Protein AF-W1XTM5-F1 (afdb_monomer)

Mean predicted aligned error: 7.85 Å

Radius of gyration: 17.53 Å; Cα contacts (8 Å, |Δi|>4): 95; chains: 1; bounding box: 43×26×50 Å

pLDDT: mean 83.61, std 10.06, range [48.59, 93.5]

Sequence (126 aa):
SAGIHYEIFPPLIFMGVGAMTDFGPLLANPKTLLLGAAAQIGVFVALGGAMFLGFTAPQAAAIGIIGGADGPTSIYLASKLAPELLGAIAVAAYSYMSLVPLIQPPIMKLFTTKKDRQIVMEQLRH

Secondary structure (DSSP, 8-state):
-HHHHTT-HHHHHHHHHHHH---HHHHH-THHHHHHHHHTHHHHHHHHHHHHTT--HHHHHHHHGGGGT-HHHHHHHHHHH-GGGHHHHHHHHHHHHHHHHHHHHHHHHHHS-TTGGG---PPPP-

Foldseek 3Di:
DVCVVVVVVLVVVVVVVVVPDDCVVCVLDVVVVVVLVVQLVQLVVQLVVCVVVPDDNLVSNLRSCLSNLDQSVSLVSCVVRPVVCNVVSNCSSVVVNVCCVVPVVVVCVVPDDPVRVPDDDDPRDD

Structure (mmCIF, N/CA/C/O backbone):
data_AF-W1XTM5-F1
#
_entry.id   AF-W1XTM5-F1
#
loop_
_atom_site.group_PDB
_atom_site.id
_atom_site.type_symbol
_atom_site.label_atom_id
_atom_site.label_alt_id
_atom_site.label_comp_id
_atom_site.label_asym_id
_atom_site.label_entity_id
_atom_site.label_seq_id
_atom_site.pdbx_PDB_ins_code
_atom_site.Cartn_x
_atom_site.Cartn_y
_atom_site.Cartn_z
_atom_site.occupanc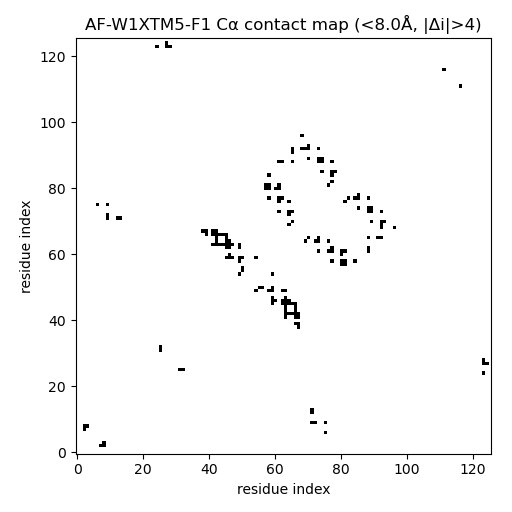y
_atom_site.B_iso_or_equiv
_atom_site.auth_seq_id
_atom_site.auth_comp_id
_atom_site.auth_asym_id
_atom_site.auth_atom_id
_atom_site.pdbx_PDB_model_num
ATOM 1 N N . SER A 1 1 ? 19.903 16.798 -13.796 1.00 48.59 1 SER A N 1
ATOM 2 C CA . SER A 1 1 ? 19.322 16.549 -12.457 1.00 48.59 1 SER A CA 1
ATOM 3 C C . SER A 1 1 ? 19.710 15.149 -11.987 1.00 48.59 1 SER A C 1
ATOM 5 O O . SER A 1 1 ? 19.008 14.179 -12.238 1.00 48.59 1 SER A O 1
ATOM 7 N N . ALA A 1 2 ? 20.875 15.025 -11.343 1.00 51.16 2 ALA A N 1
ATOM 8 C CA . ALA A 1 2 ? 21.481 13.735 -10.998 1.00 51.16 2 ALA A CA 1
ATOM 9 C C . ALA A 1 2 ? 20.647 12.894 -10.005 1.00 51.16 2 ALA A C 1
ATOM 11 O O . ALA A 1 2 ? 20.638 11.675 -10.098 1.00 51.16 2 ALA A O 1
ATOM 12 N N . GLY A 1 3 ? 19.885 13.510 -9.096 1.00 50.91 3 GLY A N 1
ATOM 13 C CA . GLY A 1 3 ? 19.192 12.758 -8.042 1.00 50.91 3 GLY A CA 1
ATOM 14 C C . GLY A 1 3 ? 18.019 11.874 -8.503 1.00 50.91 3 GLY A C 1
ATOM 15 O O . GLY A 1 3 ? 17.745 10.869 -7.854 1.00 50.91 3 GLY A O 1
ATOM 16 N N . ILE A 1 4 ? 17.359 12.197 -9.628 1.00 50.91 4 ILE A N 1
ATOM 17 C CA . ILE A 1 4 ? 16.342 11.314 -10.241 1.00 50.91 4 ILE A CA 1
ATOM 18 C C . ILE A 1 4 ? 17.033 10.201 -11.044 1.00 50.91 4 ILE A C 1
ATOM 20 O O . ILE A 1 4 ? 16.610 9.054 -10.986 1.00 50.91 4 ILE A O 1
ATOM 24 N N . HIS A 1 5 ? 18.138 10.520 -11.727 1.00 51.19 5 HIS A N 1
ATOM 25 C CA . HIS A 1 5 ? 18.905 9.551 -12.518 1.00 51.19 5 HIS A CA 1
ATOM 26 C C . HIS A 1 5 ? 19.635 8.493 -11.678 1.00 51.19 5 HIS A C 1
ATOM 28 O O . HIS A 1 5 ? 19.814 7.378 -12.155 1.00 51.19 5 HIS A O 1
ATOM 34 N N . TYR A 1 6 ? 20.048 8.825 -10.451 1.00 58.41 6 TYR A N 1
ATOM 35 C CA . TYR A 1 6 ? 20.708 7.885 -9.536 1.00 58.41 6 TYR A CA 1
ATOM 36 C C . TYR A 1 6 ? 19.747 7.198 -8.551 1.00 58.41 6 TYR A C 1
ATOM 38 O O . TYR A 1 6 ? 20.218 6.475 -7.680 1.00 58.41 6 TYR A O 1
ATOM 46 N N . GLU A 1 7 ? 18.428 7.425 -8.649 1.00 63.34 7 GLU A N 1
ATOM 47 C CA . GLU A 1 7 ? 17.418 6.813 -7.760 1.00 63.34 7 GLU A CA 1
ATOM 48 C C . GLU A 1 7 ? 17.701 7.010 -6.257 1.00 63.34 7 GLU A C 1
ATOM 50 O O . GLU A 1 7 ? 17.315 6.194 -5.426 1.00 63.34 7 GLU A O 1
ATOM 55 N N . ILE A 1 8 ? 18.373 8.105 -5.884 1.00 70.62 8 ILE A N 1
ATOM 56 C CA . ILE A 1 8 ? 18.772 8.372 -4.490 1.00 70.62 8 ILE A CA 1
ATOM 57 C C . ILE A 1 8 ? 17.595 8.932 -3.685 1.00 70.62 8 ILE A C 1
ATOM 59 O O . ILE A 1 8 ? 17.503 8.705 -2.481 1.00 70.62 8 ILE A O 1
ATOM 63 N N . PHE A 1 9 ? 16.672 9.646 -4.337 1.00 72.00 9 PHE A N 1
ATOM 64 C CA . PHE A 1 9 ? 15.545 10.277 -3.649 1.00 72.00 9 PHE A CA 1
ATOM 65 C C . PHE A 1 9 ? 14.591 9.283 -2.969 1.00 72.00 9 PHE A C 1
ATOM 67 O O . PHE A 1 9 ? 14.283 9.518 -1.801 1.00 72.00 9 PHE A O 1
ATOM 74 N N . PRO A 1 10 ? 14.141 8.179 -3.604 1.00 72.25 10 PRO A N 1
ATOM 75 C CA . PRO A 1 10 ? 13.225 7.251 -2.944 1.00 72.25 10 PRO A CA 1
ATOM 76 C C . PRO A 1 10 ? 13.813 6.621 -1.666 1.00 72.25 10 PRO A C 1
ATOM 78 O O . PRO A 1 10 ? 13.159 6.733 -0.630 1.00 72.25 10 PRO A O 1
ATOM 81 N N . PRO A 1 11 ? 15.048 6.069 -1.650 1.00 77.94 11 PRO A N 1
ATOM 82 C CA . PRO A 1 11 ? 15.665 5.564 -0.418 1.00 77.94 11 PRO A CA 1
ATOM 83 C C . PRO A 1 11 ? 15.798 6.617 0.691 1.00 77.94 11 PRO A C 1
ATOM 85 O O . PRO A 1 11 ? 15.593 6.308 1.864 1.00 77.94 11 PRO A O 1
ATOM 88 N N . LEU A 1 12 ? 16.107 7.869 0.338 1.00 80.56 12 LEU A N 1
ATOM 89 C CA . LEU A 1 12 ? 16.227 8.964 1.307 1.00 80.56 12 LEU A CA 1
ATOM 90 C C . LEU A 1 12 ? 14.868 9.356 1.905 1.00 80.56 12 LEU A C 1
ATOM 92 O O . LEU A 1 12 ? 14.772 9.609 3.105 1.00 80.56 12 LEU A O 1
ATOM 96 N N . ILE A 1 13 ? 13.809 9.354 1.091 1.00 80.88 13 ILE A N 1
ATOM 97 C CA . ILE A 1 13 ? 12.433 9.567 1.559 1.00 80.88 13 ILE A CA 1
ATOM 98 C C . ILE A 1 13 ? 12.015 8.422 2.489 1.00 80.88 13 ILE A C 1
ATOM 100 O O . ILE A 1 13 ? 11.487 8.688 3.567 1.00 80.88 13 ILE A O 1
ATOM 104 N N . PHE A 1 14 ? 12.318 7.168 2.135 1.00 77.69 14 PHE A N 1
ATOM 105 C CA . PHE A 1 14 ? 12.052 6.008 2.994 1.00 77.69 14 PHE A CA 1
ATOM 106 C C . PHE A 1 14 ? 12.758 6.091 4.342 1.00 77.69 14 PHE A C 1
ATOM 108 O O . PHE A 1 14 ? 12.148 5.812 5.374 1.00 77.69 14 PHE A O 1
ATOM 115 N N . MET A 1 15 ? 14.018 6.523 4.350 1.00 83.62 15 MET A N 1
ATOM 116 C CA . MET A 1 15 ? 14.764 6.756 5.584 1.00 83.62 15 MET A CA 1
ATOM 117 C C . MET A 1 15 ? 14.088 7.823 6.457 1.00 83.62 15 MET A C 1
ATOM 119 O O . MET A 1 15 ? 13.951 7.626 7.663 1.00 83.62 15 MET A O 1
ATOM 123 N N . GLY A 1 16 ? 13.614 8.919 5.856 1.00 82.00 16 GLY A N 1
ATOM 124 C CA . GLY A 1 16 ? 12.872 9.966 6.561 1.00 82.00 16 GLY A CA 1
ATOM 125 C C . GLY A 1 16 ? 11.553 9.469 7.158 1.00 82.00 16 GLY A C 1
ATOM 126 O O . GLY A 1 16 ? 11.278 9.727 8.328 1.00 82.00 16 GLY A O 1
ATOM 127 N N . VAL A 1 17 ? 10.758 8.713 6.392 1.00 82.56 17 VAL A N 1
ATOM 128 C CA . VAL A 1 17 ? 9.512 8.094 6.882 1.00 82.56 17 VAL A CA 1
ATOM 129 C C . VAL A 1 17 ? 9.806 7.160 8.057 1.00 82.56 17 VAL A C 1
ATOM 131 O O . VAL A 1 17 ? 9.144 7.258 9.088 1.00 82.56 17 VAL A O 1
ATOM 134 N N . GLY A 1 18 ? 10.838 6.319 7.948 1.00 80.06 18 GLY A N 1
ATOM 135 C CA . GLY A 1 18 ? 11.265 5.428 9.029 1.00 80.06 18 GLY A CA 1
ATOM 136 C C . GLY A 1 18 ? 11.688 6.177 10.295 1.00 80.06 18 GLY A C 1
ATOM 137 O O . GLY A 1 18 ? 11.299 5.784 11.389 1.00 80.06 18 GLY A O 1
ATOM 138 N N . ALA A 1 19 ? 12.415 7.288 10.157 1.00 83.19 19 ALA A N 1
ATOM 139 C CA . ALA A 1 19 ? 12.840 8.115 11.288 1.00 83.19 19 ALA A CA 1
ATOM 140 C C . ALA A 1 19 ? 11.679 8.844 11.991 1.00 83.19 19 ALA A C 1
ATOM 142 O O . ALA A 1 19 ? 11.765 9.120 13.184 1.00 83.19 19 ALA A O 1
ATOM 143 N N . MET A 1 20 ? 10.599 9.156 11.268 1.00 85.38 20 MET A N 1
ATOM 144 C CA . MET A 1 20 ? 9.394 9.794 11.820 1.00 85.38 20 MET A CA 1
ATOM 145 C C . MET A 1 20 ? 8.358 8.789 12.349 1.00 85.38 20 MET A C 1
ATOM 147 O O . MET A 1 20 ? 7.354 9.199 12.930 1.00 85.38 20 MET A O 1
ATOM 151 N N . THR A 1 21 ? 8.561 7.488 12.130 1.00 82.44 21 THR A N 1
ATOM 152 C CA . THR A 1 21 ? 7.598 6.452 12.514 1.00 82.44 21 THR A CA 1
ATOM 153 C C . THR A 1 21 ? 7.771 6.072 13.982 1.00 82.44 21 THR A C 1
ATOM 155 O O . THR A 1 21 ? 8.833 5.608 14.391 1.00 82.44 21 THR A O 1
ATOM 158 N N . ASP A 1 22 ? 6.704 6.219 14.768 1.00 81.38 22 ASP A N 1
ATOM 159 C CA . ASP A 1 22 ? 6.653 5.709 16.137 1.00 81.38 22 ASP A CA 1
ATOM 160 C C . ASP A 1 22 ? 6.291 4.215 16.143 1.00 81.38 22 ASP A C 1
ATOM 162 O O . ASP A 1 22 ? 5.218 3.805 15.692 1.00 81.38 22 ASP A O 1
ATOM 166 N N . PHE A 1 23 ? 7.196 3.395 16.674 1.00 79.00 23 PHE A N 1
ATOM 167 C CA . PHE A 1 23 ? 7.013 1.950 16.806 1.00 79.00 23 PHE A CA 1
ATOM 168 C C . PHE A 1 23 ? 6.367 1.540 18.134 1.00 79.00 23 PHE A C 1
ATOM 170 O O . PHE A 1 23 ? 5.994 0.374 18.274 1.00 79.00 23 PHE A O 1
ATOM 177 N N . GLY A 1 24 ? 6.203 2.455 19.096 1.00 77.00 24 GLY A N 1
ATOM 178 C CA . GLY A 1 24 ? 5.601 2.183 20.404 1.00 77.00 24 GLY A CA 1
ATOM 179 C C . GLY A 1 24 ? 4.254 1.456 20.298 1.00 77.00 24 GLY A C 1
ATOM 180 O O . GLY A 1 24 ? 4.130 0.349 20.823 1.00 77.00 24 GLY A O 1
ATOM 181 N N . PRO A 1 25 ? 3.272 1.972 19.534 1.00 73.38 25 PRO A N 1
ATOM 182 C CA . PRO A 1 25 ? 1.979 1.308 19.347 1.00 73.38 25 PRO A CA 1
ATOM 183 C C . PRO A 1 25 ? 2.074 -0.087 18.704 1.00 73.38 25 PRO A C 1
ATOM 185 O O . PRO A 1 25 ? 1.314 -0.991 19.058 1.00 73.38 25 PRO A O 1
ATOM 188 N N . LEU A 1 26 ? 3.019 -0.273 17.775 1.00 76.25 26 LEU A N 1
ATOM 189 C CA . LEU A 1 26 ? 3.235 -1.534 17.061 1.00 76.25 26 LEU A CA 1
ATOM 190 C C . LEU A 1 26 ? 3.823 -2.611 17.982 1.00 76.25 26 LEU A C 1
ATOM 192 O O . LEU A 1 26 ? 3.362 -3.752 17.986 1.00 76.25 26 LEU A O 1
ATOM 196 N N . LEU A 1 27 ? 4.830 -2.238 18.775 1.00 77.56 27 LEU A N 1
ATOM 197 C CA . LEU A 1 27 ? 5.492 -3.122 19.736 1.00 77.56 27 LEU A CA 1
ATOM 198 C C . LEU A 1 27 ? 4.562 -3.490 20.889 1.00 77.56 27 LEU A C 1
ATOM 200 O O . LEU A 1 27 ? 4.583 -4.623 21.370 1.00 77.56 27 LEU A O 1
ATOM 204 N N . ALA A 1 28 ? 3.728 -2.545 21.311 1.00 78.62 28 ALA A N 1
ATOM 205 C CA . ALA A 1 28 ? 2.864 -2.731 22.457 1.00 78.62 28 ALA A CA 1
ATOM 206 C C . ALA A 1 28 ? 1.695 -3.694 22.148 1.00 78.62 28 ALA A C 1
ATOM 208 O O . ALA A 1 28 ? 1.295 -4.460 23.025 1.00 78.62 28 ALA A O 1
ATOM 209 N N . ASN A 1 29 ? 1.214 -3.764 20.895 1.00 77.62 29 ASN A N 1
ATOM 210 C CA . ASN A 1 29 ? 0.304 -4.820 20.431 1.00 77.62 29 ASN A CA 1
ATOM 211 C C . ASN A 1 29 ? 0.764 -5.437 19.101 1.00 77.62 29 ASN A C 1
ATOM 213 O O . ASN A 1 29 ? 0.287 -5.031 18.035 1.00 77.62 29 ASN A O 1
ATOM 217 N N . PRO A 1 30 ? 1.587 -6.498 19.134 1.00 76.88 30 PRO A N 1
ATOM 218 C CA . PRO A 1 30 ? 2.121 -7.115 17.923 1.00 76.88 30 PRO A CA 1
ATOM 219 C C . PRO A 1 30 ? 1.043 -7.762 17.042 1.00 76.88 30 PRO A C 1
ATOM 221 O O . PRO A 1 30 ? 1.293 -8.020 15.869 1.00 76.88 30 PRO A O 1
ATOM 224 N N . LYS A 1 31 ? -0.188 -7.980 17.539 1.00 79.12 31 LYS A N 1
ATOM 225 C CA . LYS A 1 31 ? -1.304 -8.450 16.694 1.00 79.12 31 LYS A CA 1
ATOM 226 C C . LYS A 1 31 ? -1.675 -7.431 15.611 1.00 79.12 31 LYS A C 1
ATOM 228 O O . LYS A 1 31 ? -2.237 -7.815 14.589 1.00 79.12 31 LYS A O 1
ATOM 233 N N . THR A 1 32 ? -1.332 -6.155 15.794 1.00 80.25 32 THR A N 1
ATOM 234 C CA . THR A 1 32 ? -1.537 -5.108 14.782 1.00 80.25 32 THR A CA 1
ATOM 235 C C . THR A 1 32 ? -0.678 -5.311 13.528 1.00 80.25 32 THR A C 1
ATOM 237 O O . THR A 1 32 ? -1.111 -4.937 12.440 1.00 80.25 32 THR A O 1
ATOM 240 N N . LEU A 1 33 ? 0.460 -6.014 13.620 1.00 83.50 33 LEU A N 1
ATOM 241 C CA . LEU A 1 33 ? 1.243 -6.417 12.442 1.00 83.50 33 LEU A CA 1
ATOM 242 C C . LEU A 1 33 ? 0.441 -7.318 11.495 1.00 83.50 33 LEU A C 1
ATOM 244 O O . LEU A 1 33 ? 0.557 -7.190 10.279 1.00 83.50 33 LEU A O 1
ATOM 248 N N . LEU A 1 34 ? -0.408 -8.200 12.035 1.00 85.12 34 LEU A N 1
ATOM 249 C CA . LEU A 1 34 ? -1.248 -9.086 11.223 1.00 85.12 34 LEU A CA 1
ATOM 250 C C . LEU A 1 34 ? -2.311 -8.303 10.443 1.00 85.12 34 LEU A C 1
ATOM 252 O O . LEU A 1 34 ? -2.614 -8.654 9.305 1.00 85.12 34 LEU A O 1
ATOM 256 N N . LEU A 1 35 ? -2.836 -7.217 11.022 1.00 84.44 35 LEU A N 1
ATOM 257 C CA . LEU A 1 35 ? -3.718 -6.285 10.311 1.00 84.44 35 LEU A CA 1
ATOM 258 C C . LEU A 1 35 ? -2.975 -5.599 9.156 1.00 84.44 35 LEU A C 1
ATOM 260 O O . LEU A 1 35 ? -3.529 -5.486 8.065 1.00 84.44 35 LEU A O 1
ATOM 264 N N . GLY A 1 36 ? -1.711 -5.214 9.361 1.00 84.75 36 GLY A N 1
ATOM 265 C CA . GLY A 1 36 ? -0.847 -4.689 8.298 1.00 84.75 36 GLY A CA 1
ATOM 266 C C . GLY A 1 36 ? -0.590 -5.703 7.178 1.00 84.75 36 GLY A C 1
ATOM 267 O O . GLY A 1 36 ? -0.688 -5.360 6.002 1.00 84.75 36 GLY A O 1
ATOM 268 N N . ALA A 1 37 ? -0.345 -6.970 7.522 1.00 85.81 37 ALA A N 1
ATOM 269 C CA . ALA A 1 37 ? -0.195 -8.042 6.538 1.00 85.81 37 ALA A CA 1
ATOM 270 C C . ALA A 1 37 ? -1.481 -8.256 5.720 1.00 85.81 37 ALA A C 1
ATOM 272 O O . ALA A 1 37 ? -1.423 -8.386 4.499 1.00 85.81 37 ALA A O 1
ATOM 273 N N . ALA A 1 38 ? -2.649 -8.228 6.369 1.00 86.69 38 ALA A N 1
ATOM 274 C CA . ALA A 1 38 ? -3.936 -8.313 5.682 1.00 86.69 38 ALA A CA 1
ATOM 275 C C . ALA A 1 38 ? -4.201 -7.095 4.778 1.00 86.69 38 ALA A C 1
ATOM 277 O O . ALA A 1 38 ? -4.777 -7.249 3.703 1.00 86.69 38 ALA A O 1
ATOM 278 N N . ALA A 1 39 ? -3.745 -5.897 5.160 1.00 84.88 39 ALA A N 1
ATOM 279 C CA . ALA A 1 39 ? -3.884 -4.698 4.332 1.00 84.88 39 ALA A CA 1
ATOM 280 C C . ALA A 1 39 ? -3.153 -4.826 2.979 1.00 84.88 39 ALA A C 1
ATOM 282 O O . ALA A 1 39 ? -3.638 -4.315 1.971 1.00 84.88 39 ALA A O 1
ATOM 283 N N . GLN A 1 40 ? -2.050 -5.583 2.920 1.00 87.62 40 GLN A N 1
ATOM 284 C CA . GLN A 1 40 ? -1.298 -5.822 1.680 1.00 87.62 40 GLN A CA 1
ATOM 285 C C . GLN A 1 40 ? -2.034 -6.712 0.665 1.00 87.62 40 GLN A C 1
ATOM 287 O O . GLN A 1 40 ? -1.645 -6.758 -0.501 1.00 87.62 40 GLN A O 1
ATOM 292 N N . ILE A 1 41 ? -3.140 -7.366 1.044 1.00 89.62 41 ILE A N 1
ATOM 293 C CA . ILE A 1 41 ? -3.993 -8.107 0.096 1.00 89.62 41 ILE A CA 1
ATOM 294 C C . ILE A 1 41 ? -4.476 -7.185 -1.037 1.00 89.62 41 ILE A C 1
ATOM 296 O O . ILE A 1 41 ? -4.607 -7.633 -2.177 1.00 89.62 41 ILE A O 1
ATOM 300 N N . GLY A 1 42 ? -4.657 -5.887 -0.762 1.00 87.94 42 GLY A N 1
ATOM 301 C CA . GLY A 1 42 ? -5.016 -4.887 -1.771 1.00 87.94 42 GLY A CA 1
ATOM 302 C C . GLY A 1 42 ? -4.053 -4.835 -2.962 1.00 87.94 42 GLY A C 1
ATOM 303 O O . GLY A 1 42 ? -4.504 -4.666 -4.095 1.00 87.94 42 GLY A O 1
ATOM 304 N N . VAL A 1 43 ? -2.754 -5.071 -2.741 1.00 91.62 43 VAL A N 1
ATOM 305 C CA . VAL A 1 43 ? -1.736 -5.115 -3.806 1.00 91.62 43 VAL A CA 1
ATOM 306 C C . VAL A 1 43 ? -1.997 -6.270 -4.768 1.00 91.62 43 VAL A C 1
ATOM 308 O O . VAL A 1 43 ? -1.981 -6.094 -5.985 1.00 91.62 43 VAL A O 1
ATOM 311 N N . PHE A 1 44 ? -2.291 -7.453 -4.228 1.00 90.44 44 PHE A N 1
ATOM 312 C CA . PHE A 1 44 ? -2.566 -8.645 -5.030 1.00 90.44 44 PHE A CA 1
ATOM 313 C C . PHE A 1 44 ? -3.891 -8.542 -5.784 1.00 90.44 44 PHE A C 1
ATOM 315 O O . PHE A 1 44 ? -3.979 -8.986 -6.927 1.00 90.44 44 PHE A O 1
ATOM 322 N N . VAL A 1 45 ? -4.908 -7.921 -5.179 1.00 92.38 45 VAL A N 1
ATOM 323 C CA . VAL A 1 45 ? -6.193 -7.664 -5.846 1.00 92.38 45 VAL A CA 1
ATOM 324 C C . VAL A 1 45 ? -6.009 -6.694 -7.015 1.00 92.38 45 VAL A C 1
ATOM 326 O O . VAL A 1 45 ? -6.508 -6.960 -8.108 1.00 92.38 45 VAL A O 1
ATOM 329 N N . ALA A 1 46 ? -5.255 -5.609 -6.823 1.00 91.81 46 ALA A N 1
ATOM 330 C CA . ALA A 1 46 ? -4.953 -4.651 -7.885 1.00 91.81 46 ALA A CA 1
ATOM 331 C C . ALA A 1 46 ? -4.108 -5.278 -9.009 1.00 91.81 46 ALA A C 1
ATOM 333 O O . ALA A 1 46 ? -4.403 -5.068 -10.186 1.00 91.81 46 ALA A O 1
ATOM 334 N N . LEU A 1 47 ? -3.119 -6.108 -8.662 1.00 92.75 47 LEU A N 1
ATOM 335 C CA . LEU A 1 47 ? -2.316 -6.867 -9.624 1.00 92.75 47 LEU A CA 1
ATOM 336 C C . LEU A 1 47 ? -3.184 -7.833 -10.439 1.00 92.75 47 LEU A C 1
ATOM 338 O O . LEU A 1 47 ? -3.129 -7.820 -11.667 1.00 92.75 47 LEU A O 1
ATOM 342 N N . GLY A 1 48 ? -4.017 -8.641 -9.775 1.00 92.50 48 GLY A N 1
ATOM 343 C CA . GLY A 1 48 ? -4.921 -9.582 -10.439 1.00 92.50 48 GLY A CA 1
ATOM 344 C C . GLY A 1 48 ? -5.931 -8.877 -11.347 1.00 92.50 48 GLY A C 1
ATOM 345 O O . GLY A 1 48 ? -6.173 -9.327 -12.466 1.00 92.50 48 GLY A O 1
ATOM 346 N N . GLY A 1 49 ? -6.459 -7.730 -10.911 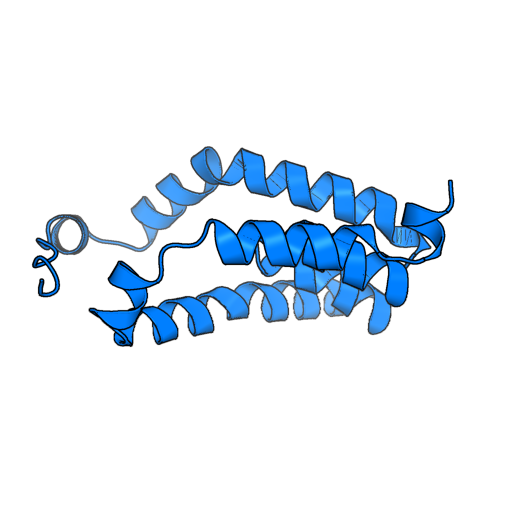1.00 93.50 49 GLY A N 1
ATOM 347 C CA . GLY A 1 49 ? -7.327 -6.879 -11.724 1.00 93.50 49 GLY A CA 1
ATOM 348 C C . GLY A 1 49 ? -6.623 -6.331 -12.967 1.00 93.50 49 GLY A C 1
ATOM 349 O O . GLY A 1 49 ? -7.171 -6.404 -14.064 1.00 93.50 49 GLY A O 1
ATOM 350 N N . ALA A 1 50 ? -5.387 -5.847 -12.829 1.00 92.44 50 ALA A N 1
ATOM 351 C CA . ALA A 1 50 ? -4.599 -5.366 -13.962 1.00 92.44 50 ALA A CA 1
ATOM 352 C C . ALA A 1 50 ? -4.270 -6.494 -14.957 1.00 92.44 50 ALA A C 1
ATOM 354 O O . ALA A 1 50 ? -4.401 -6.306 -16.166 1.00 92.44 50 ALA A O 1
ATOM 355 N N . MET A 1 51 ? -3.924 -7.688 -14.470 1.00 92.06 51 MET A N 1
ATOM 356 C CA . MET A 1 51 ? -3.720 -8.854 -15.336 1.00 92.06 51 MET A CA 1
ATOM 357 C C . MET A 1 51 ? -5.001 -9.243 -16.085 1.00 92.06 51 MET A C 1
ATOM 359 O O . MET A 1 51 ? -4.941 -9.554 -17.272 1.00 92.06 51 MET A O 1
ATOM 363 N N . PHE A 1 52 ? -6.165 -9.181 -15.429 1.00 92.94 52 PHE A N 1
ATOM 364 C CA . PHE A 1 52 ? -7.455 -9.464 -16.068 1.00 92.94 52 PHE A CA 1
ATOM 365 C C . PHE A 1 52 ? -7.817 -8.441 -17.156 1.00 92.94 52 PHE A C 1
ATOM 367 O O . PHE A 1 52 ? -8.413 -8.798 -18.168 1.00 92.94 52 PHE A O 1
ATOM 374 N N . LEU A 1 53 ? -7.410 -7.181 -16.985 1.00 91.62 53 LEU A N 1
ATOM 375 C CA . LEU A 1 53 ? -7.571 -6.116 -17.982 1.00 91.62 53 LEU A CA 1
ATOM 376 C C . LEU A 1 53 ? -6.572 -6.209 -19.152 1.00 91.62 53 LEU A C 1
ATOM 378 O O . LEU A 1 53 ? -6.626 -5.382 -20.059 1.00 91.62 53 LEU A O 1
ATOM 382 N N . GLY A 1 54 ? -5.679 -7.205 -19.157 1.00 91.44 54 GLY A N 1
ATOM 383 C CA . GLY A 1 54 ? -4.745 -7.468 -20.255 1.00 91.44 54 GLY A CA 1
ATOM 384 C C . GLY A 1 54 ? -3.395 -6.755 -20.146 1.00 91.44 54 GLY A C 1
ATOM 385 O O . GLY A 1 54 ? -2.648 -6.732 -21.124 1.00 91.44 54 GLY A O 1
ATOM 386 N N . PHE A 1 55 ? -3.052 -6.186 -18.985 1.00 91.31 55 PHE A N 1
ATOM 387 C CA . PHE A 1 55 ? -1.715 -5.629 -18.764 1.00 91.31 55 PHE A CA 1
ATOM 388 C C . PHE A 1 55 ? -0.661 -6.736 -18.641 1.00 91.31 55 PHE A C 1
ATOM 390 O O . PHE A 1 55 ? -0.916 -7.819 -18.109 1.00 91.31 55 PHE A O 1
ATOM 397 N N . THR A 1 56 ? 0.555 -6.452 -19.109 1.00 92.44 56 THR A N 1
ATOM 398 C CA . THR A 1 56 ? 1.692 -7.375 -18.966 1.00 92.44 56 THR A CA 1
ATOM 399 C C . THR A 1 56 ? 2.056 -7.571 -17.491 1.00 92.44 56 THR A C 1
ATOM 401 O O . THR A 1 56 ? 1.787 -6.703 -16.666 1.00 92.44 56 THR A O 1
ATOM 404 N N . ALA A 1 57 ? 2.706 -8.685 -17.134 1.00 89.19 57 ALA A N 1
ATOM 405 C CA . ALA A 1 57 ? 3.072 -8.952 -15.738 1.00 89.19 57 ALA A CA 1
ATOM 406 C C . ALA A 1 57 ? 3.885 -7.812 -15.068 1.00 89.19 57 ALA A C 1
ATOM 408 O O . ALA A 1 57 ? 3.553 -7.458 -13.935 1.00 89.19 57 ALA A O 1
ATOM 409 N N . PRO A 1 58 ? 4.875 -7.170 -15.731 1.00 89.88 58 PRO A N 1
ATOM 410 C CA . PRO A 1 58 ? 5.589 -6.024 -15.155 1.00 89.88 58 PRO A CA 1
ATOM 411 C C . PRO A 1 58 ? 4.697 -4.793 -14.943 1.00 89.88 58 PRO A C 1
ATOM 413 O O . PRO A 1 58 ? 4.771 -4.148 -13.899 1.00 89.88 58 PRO A O 1
ATOM 416 N N . GLN A 1 59 ? 3.807 -4.496 -15.894 1.00 89.69 59 GLN A N 1
ATOM 417 C CA . GLN A 1 59 ? 2.861 -3.380 -15.789 1.00 89.69 59 GLN A CA 1
ATOM 418 C C . GLN A 1 59 ? 1.813 -3.631 -14.706 1.00 89.69 59 GLN A C 1
ATOM 420 O O . GLN A 1 59 ? 1.523 -2.748 -13.905 1.00 89.69 59 GLN A O 1
ATOM 425 N N . ALA A 1 60 ? 1.285 -4.851 -14.630 1.00 91.62 60 ALA A N 1
ATOM 426 C CA . ALA A 1 60 ? 0.346 -5.255 -13.596 1.00 91.62 60 ALA A CA 1
ATOM 427 C C . ALA A 1 60 ? 0.983 -5.215 -12.201 1.00 91.62 60 ALA A C 1
ATOM 429 O O . ALA A 1 60 ? 0.322 -4.805 -11.251 1.00 91.62 60 ALA A O 1
ATOM 430 N N . ALA A 1 61 ? 2.266 -5.563 -12.066 1.00 90.50 61 ALA A N 1
ATOM 431 C CA . ALA A 1 61 ? 3.005 -5.405 -10.815 1.00 90.50 61 ALA A CA 1
ATOM 432 C C . ALA A 1 61 ? 3.187 -3.924 -10.430 1.00 90.50 61 ALA A C 1
ATOM 434 O O . ALA A 1 61 ? 2.969 -3.558 -9.274 1.00 90.50 61 ALA A O 1
ATOM 435 N N . ALA A 1 62 ? 3.511 -3.062 -11.399 1.00 90.75 62 ALA A N 1
ATOM 436 C CA . ALA A 1 62 ? 3.626 -1.618 -11.193 1.00 90.75 62 ALA A CA 1
ATOM 437 C C . ALA A 1 62 ? 2.280 -0.939 -10.867 1.00 90.75 62 ALA A C 1
ATOM 439 O O . ALA A 1 62 ? 2.250 0.039 -10.130 1.00 90.75 62 ALA A O 1
ATOM 440 N N . ILE A 1 63 ? 1.158 -1.455 -11.374 1.00 91.25 63 ILE A N 1
ATOM 441 C CA . ILE A 1 63 ? -0.192 -0.998 -11.001 1.00 91.25 63 ILE A CA 1
ATOM 442 C C . ILE A 1 63 ? -0.595 -1.576 -9.640 1.00 91.25 63 ILE A C 1
ATOM 444 O O . ILE A 1 63 ? -1.188 -0.883 -8.819 1.00 91.25 63 ILE A O 1
ATOM 448 N N . GLY A 1 64 ? -0.253 -2.836 -9.374 1.00 91.31 64 GLY A N 1
ATOM 449 C CA . GLY A 1 64 ? -0.617 -3.543 -8.151 1.00 91.31 64 GLY A CA 1
ATOM 450 C C . GLY A 1 64 ? -0.110 -2.847 -6.893 1.00 91.31 64 GLY A C 1
ATOM 451 O O . GLY A 1 64 ? -0.851 -2.709 -5.923 1.00 91.31 64 GLY A O 1
ATOM 452 N N . ILE A 1 65 ? 1.122 -2.334 -6.921 1.00 90.81 65 ILE A N 1
ATOM 453 C CA . ILE A 1 65 ? 1.755 -1.677 -5.766 1.00 90.81 65 ILE A CA 1
ATOM 454 C C . ILE A 1 65 ? 0.994 -0.432 -5.271 1.00 90.81 65 ILE A C 1
ATOM 456 O O . ILE A 1 65 ? 1.079 -0.098 -4.090 1.00 90.81 65 ILE A O 1
ATOM 460 N N . ILE A 1 66 ? 0.173 0.193 -6.128 1.00 89.62 66 ILE A N 1
ATOM 461 C CA . ILE A 1 66 ? -0.745 1.284 -5.758 1.00 89.62 66 ILE A CA 1
ATOM 462 C C . ILE A 1 66 ? -1.670 0.834 -4.621 1.00 89.62 66 ILE A C 1
ATOM 464 O O . ILE A 1 66 ? -1.951 1.615 -3.717 1.00 89.62 66 ILE A O 1
ATOM 468 N N . GLY A 1 67 ? -2.096 -0.432 -4.609 1.00 85.88 67 GLY A N 1
ATOM 469 C CA . GLY A 1 67 ? -2.929 -1.001 -3.547 1.00 85.88 67 GLY A CA 1
ATOM 470 C C . GLY A 1 67 ? -2.259 -1.044 -2.168 1.00 85.88 67 GLY A C 1
ATOM 471 O O . GLY A 1 67 ? -2.946 -1.262 -1.175 1.00 85.88 67 GLY A O 1
ATOM 472 N N . GLY A 1 68 ? -0.944 -0.819 -2.090 1.00 83.38 68 GLY A N 1
ATOM 473 C CA . GLY A 1 68 ? -0.164 -0.824 -0.854 1.00 83.38 68 GLY A CA 1
ATOM 474 C C . GLY A 1 68 ? -0.207 0.484 -0.061 1.00 83.38 68 GLY A C 1
ATOM 475 O O . GLY A 1 68 ? 0.402 0.538 1.003 1.00 83.38 68 GLY A O 1
ATOM 476 N N . ALA A 1 69 ? -0.908 1.522 -0.535 1.00 81.19 69 ALA A N 1
ATOM 477 C CA . ALA A 1 69 ? -1.002 2.815 0.157 1.00 81.19 69 ALA A CA 1
ATOM 478 C C . ALA A 1 69 ? 0.333 3.592 0.285 1.00 81.19 69 ALA A C 1
ATOM 480 O O . ALA A 1 69 ? 0.408 4.523 1.084 1.00 81.19 69 ALA A O 1
ATOM 481 N N . ASP A 1 70 ? 1.371 3.261 -0.502 1.00 83.44 70 ASP A N 1
ATOM 482 C CA . ASP A 1 70 ? 2.726 3.830 -0.376 1.00 83.44 70 ASP A CA 1
ATOM 483 C C . ASP A 1 70 ? 3.246 4.463 -1.686 1.00 83.44 70 ASP A C 1
ATOM 485 O O . ASP A 1 70 ? 3.529 3.786 -2.679 1.00 83.44 70 ASP A O 1
ATOM 489 N N . GLY A 1 71 ? 3.359 5.794 -1.696 1.00 81.81 71 GLY A N 1
ATOM 490 C CA . GLY A 1 71 ? 3.629 6.609 -2.883 1.00 81.81 71 GLY A CA 1
ATOM 491 C C . GLY A 1 71 ? 5.073 6.481 -3.368 1.00 81.81 71 GLY A C 1
ATOM 492 O O . GLY A 1 71 ? 5.282 6.133 -4.533 1.00 81.81 71 GLY A O 1
ATOM 493 N N . PRO A 1 72 ? 6.080 6.698 -2.499 1.00 83.25 72 PRO A N 1
ATOM 494 C CA . PRO A 1 72 ? 7.482 6.489 -2.848 1.00 83.25 72 PRO A CA 1
ATOM 495 C C . PRO A 1 72 ? 7.792 5.068 -3.346 1.00 83.25 72 PRO A C 1
ATOM 497 O O . PRO A 1 72 ? 8.520 4.938 -4.332 1.00 83.25 72 PRO A O 1
ATOM 500 N N . THR A 1 73 ? 7.205 4.014 -2.754 1.00 85.94 73 THR A N 1
ATOM 501 C CA . THR A 1 73 ? 7.397 2.629 -3.243 1.00 85.94 73 THR A CA 1
ATOM 502 C C . THR A 1 73 ? 6.753 2.465 -4.614 1.00 85.94 73 THR A C 1
ATOM 504 O O . THR A 1 73 ? 7.355 1.873 -5.509 1.00 85.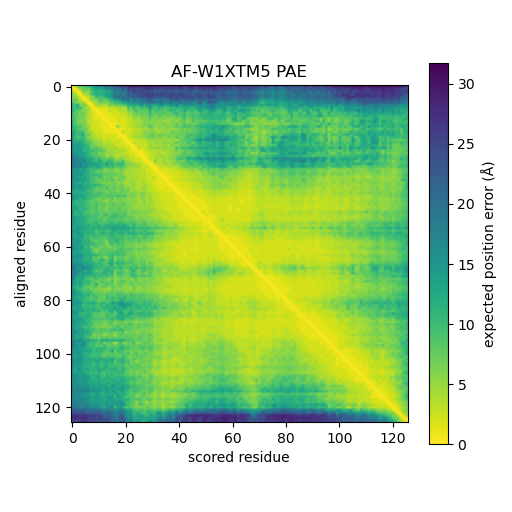94 73 THR A O 1
ATOM 507 N N . SER A 1 74 ? 5.558 3.032 -4.812 1.00 86.94 74 SER A N 1
ATOM 508 C CA . SER A 1 74 ? 4.850 2.951 -6.093 1.00 86.94 74 SER A CA 1
ATOM 509 C C . SER A 1 74 ? 5.627 3.612 -7.227 1.00 86.94 74 SER A C 1
ATOM 511 O O . SER A 1 74 ? 5.761 3.034 -8.304 1.00 86.94 74 SER A O 1
ATOM 513 N N . ILE A 1 75 ? 6.197 4.792 -6.975 1.00 86.94 75 ILE A N 1
ATOM 514 C CA . ILE A 1 75 ? 7.040 5.503 -7.943 1.00 86.94 75 ILE A CA 1
ATOM 515 C C . ILE A 1 75 ? 8.310 4.706 -8.236 1.00 86.94 75 ILE A C 1
ATOM 517 O O . ILE A 1 75 ? 8.662 4.536 -9.401 1.00 86.94 75 ILE A O 1
ATOM 521 N N . TYR A 1 76 ? 8.977 4.201 -7.197 1.00 86.00 76 TYR A N 1
ATOM 522 C CA . TYR A 1 76 ? 10.214 3.436 -7.344 1.00 86.00 76 TYR A CA 1
ATOM 523 C C . TYR A 1 76 ? 10.009 2.146 -8.149 1.00 86.00 76 TYR A C 1
ATOM 525 O O . TYR A 1 76 ? 10.783 1.829 -9.052 1.00 86.00 76 TYR A O 1
ATOM 533 N N . LEU A 1 77 ? 8.939 1.403 -7.859 1.00 87.88 77 LEU A N 1
ATOM 534 C CA . LEU A 1 77 ? 8.644 0.161 -8.562 1.00 87.88 77 LEU A CA 1
ATOM 535 C C . LEU A 1 77 ? 8.219 0.431 -10.012 1.00 87.88 77 LEU A C 1
ATOM 537 O O . LEU A 1 77 ? 8.684 -0.249 -10.927 1.00 87.88 77 LEU A O 1
ATOM 541 N N . ALA A 1 78 ? 7.396 1.458 -10.241 1.00 89.06 78 ALA A N 1
ATOM 542 C CA . ALA A 1 78 ? 6.995 1.869 -11.582 1.00 89.06 78 ALA A CA 1
ATOM 543 C C . ALA A 1 78 ? 8.192 2.328 -12.425 1.00 89.06 78 ALA A C 1
ATOM 545 O O . ALA A 1 78 ? 8.287 1.940 -13.586 1.00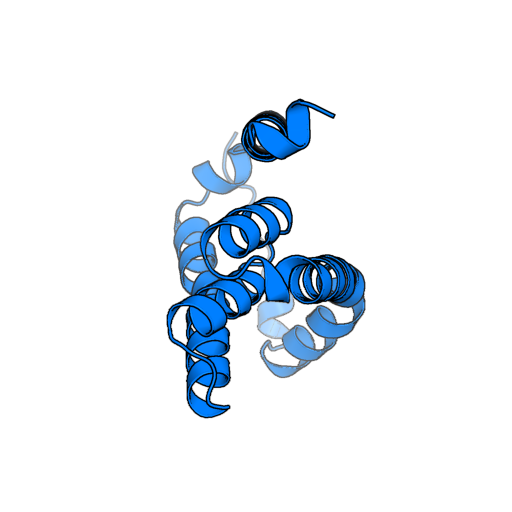 89.06 78 ALA A O 1
ATOM 546 N N . SER A 1 79 ? 9.156 3.061 -11.855 1.00 85.94 79 SER A N 1
ATOM 547 C CA . SER A 1 79 ? 10.352 3.484 -12.598 1.00 85.94 79 SER A CA 1
ATOM 548 C C . SER A 1 79 ? 11.259 2.318 -12.998 1.00 85.94 79 SER A C 1
ATOM 550 O O . SER A 1 79 ? 12.031 2.454 -13.942 1.00 85.94 79 SER A O 1
ATOM 552 N N . LYS A 1 80 ? 11.169 1.176 -12.302 1.00 87.06 80 LYS A N 1
ATOM 553 C CA . LYS A 1 80 ? 11.925 -0.046 -12.614 1.00 87.06 80 LYS A CA 1
ATOM 554 C C . LYS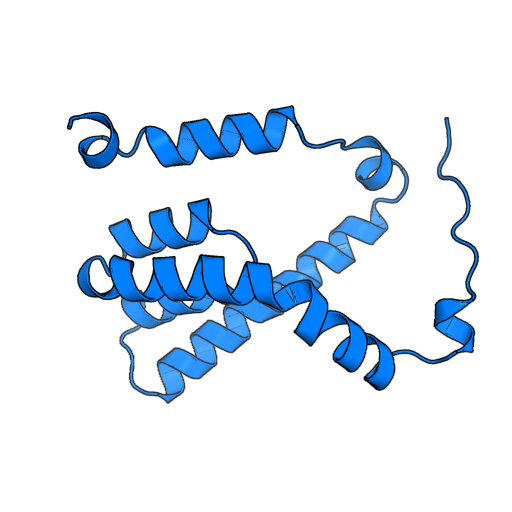 A 1 80 ? 11.195 -0.998 -13.560 1.00 87.06 80 LYS A C 1
ATOM 556 O O . LYS A 1 80 ? 11.842 -1.593 -14.416 1.00 87.06 80 LYS A O 1
ATOM 561 N N . LEU A 1 81 ? 9.886 -1.183 -13.380 1.00 87.75 81 LEU A N 1
ATOM 562 C CA . LEU A 1 81 ? 9.106 -2.217 -14.075 1.00 87.75 81 LEU A CA 1
ATOM 563 C C . LEU A 1 81 ? 8.306 -1.697 -15.273 1.00 87.75 81 LEU A C 1
ATOM 565 O O . LEU A 1 81 ? 8.134 -2.442 -16.234 1.00 87.75 81 LEU A O 1
ATOM 569 N N . ALA A 1 82 ? 7.796 -0.465 -15.208 1.00 88.75 82 ALA A N 1
ATOM 570 C CA . ALA A 1 82 ? 6.936 0.124 -16.238 1.00 88.75 82 ALA A CA 1
ATOM 571 C C . ALA A 1 82 ? 7.120 1.657 -16.311 1.00 88.75 82 ALA A C 1
ATOM 573 O O . ALA A 1 82 ? 6.225 2.413 -15.906 1.00 88.75 82 ALA A O 1
ATOM 574 N N . PRO A 1 83 ? 8.284 2.147 -16.788 1.00 87.62 83 PRO A N 1
ATOM 575 C CA . PRO A 1 83 ? 8.590 3.579 -16.834 1.00 87.62 83 PRO A CA 1
ATOM 576 C C . PRO A 1 83 ? 7.580 4.383 -17.661 1.00 87.62 83 PRO A C 1
ATOM 578 O O . PRO A 1 83 ? 7.324 5.551 -17.374 1.00 87.62 83 PRO A O 1
ATOM 581 N N . GLU A 1 84 ? 6.976 3.758 -18.670 1.00 89.69 84 GLU A N 1
ATOM 582 C CA . GLU A 1 84 ? 5.943 4.343 -19.523 1.00 89.69 84 GLU A CA 1
ATOM 583 C C . GLU A 1 84 ? 4.634 4.631 -18.774 1.00 89.69 84 GLU A C 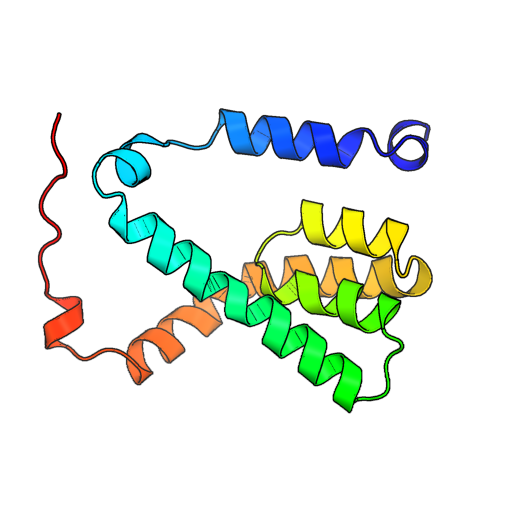1
ATOM 585 O O . GLU A 1 84 ? 3.898 5.542 -19.151 1.00 89.69 84 GLU A O 1
ATOM 590 N N . LEU A 1 85 ? 4.361 3.904 -17.684 1.00 88.38 85 LEU A N 1
ATOM 591 C CA . LEU A 1 85 ? 3.189 4.098 -16.827 1.00 88.38 85 LEU A CA 1
ATOM 592 C C . LEU A 1 85 ? 3.484 4.969 -15.599 1.00 88.38 85 LEU A C 1
ATOM 594 O O . LEU A 1 85 ? 2.554 5.315 -14.871 1.00 88.38 85 LEU A O 1
ATOM 598 N N . LEU A 1 86 ? 4.741 5.369 -15.378 1.00 87.44 86 LEU A N 1
ATOM 599 C CA . LEU A 1 86 ? 5.184 6.108 -14.192 1.00 87.44 86 LEU A CA 1
ATOM 600 C C . LEU A 1 86 ? 4.331 7.350 -13.913 1.00 87.44 86 LEU A C 1
ATOM 602 O O . LEU A 1 86 ? 3.913 7.566 -12.778 1.00 87.44 86 LEU A O 1
ATOM 606 N N . GLY A 1 87 ? 4.055 8.157 -14.941 1.00 87.88 87 GLY A N 1
ATOM 607 C CA . GLY A 1 87 ? 3.266 9.380 -14.789 1.00 87.88 87 GLY A CA 1
ATOM 608 C C . GLY A 1 87 ? 1.835 9.094 -14.333 1.00 87.88 87 GLY A C 1
ATOM 609 O O . GLY A 1 87 ? 1.349 9.709 -13.385 1.00 87.88 87 GLY A O 1
ATOM 610 N N . ALA A 1 88 ? 1.181 8.114 -14.962 1.00 90.38 88 ALA A N 1
ATOM 611 C CA . ALA A 1 88 ? -0.175 7.711 -14.607 1.00 90.38 88 ALA A CA 1
ATOM 612 C C . ALA A 1 88 ? -0.233 7.102 -13.197 1.00 90.38 88 ALA A C 1
ATOM 614 O O . ALA A 1 88 ? -1.110 7.460 -12.412 1.00 90.38 88 ALA A O 1
ATOM 615 N N . ILE A 1 89 ? 0.731 6.243 -12.854 1.00 89.44 89 ILE A N 1
ATOM 616 C CA . ILE A 1 89 ? 0.836 5.601 -11.539 1.00 89.44 89 ILE A CA 1
ATOM 617 C C . ILE A 1 89 ? 1.084 6.643 -10.448 1.00 89.44 89 ILE A C 1
ATOM 619 O O . ILE A 1 89 ? 0.407 6.611 -9.426 1.00 89.44 89 ILE A O 1
ATOM 623 N N . ALA A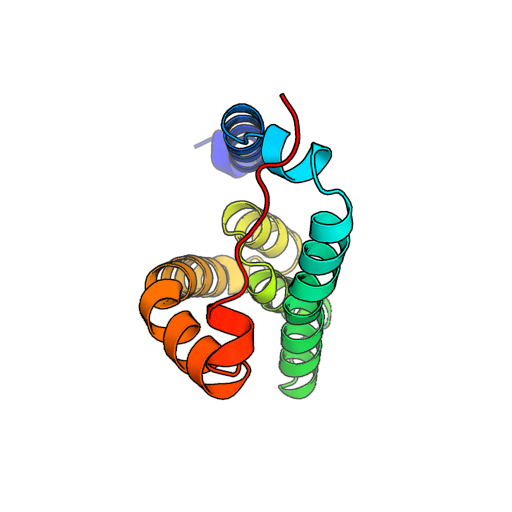 1 90 ? 1.990 7.600 -10.658 1.00 87.12 90 ALA A N 1
ATOM 624 C CA . ALA A 1 90 ? 2.291 8.640 -9.675 1.00 87.12 90 ALA A CA 1
ATOM 625 C C . ALA A 1 90 ? 1.075 9.538 -9.395 1.00 87.12 90 ALA A C 1
ATOM 627 O O . ALA A 1 90 ? 0.752 9.801 -8.235 1.00 87.12 90 ALA A O 1
ATOM 628 N N . VAL A 1 91 ? 0.368 9.974 -10.444 1.00 90.06 91 VAL A N 1
ATOM 629 C CA . VAL A 1 91 ? -0.850 10.786 -10.296 1.00 90.06 91 VAL A CA 1
ATOM 630 C C . VAL A 1 91 ? -1.942 9.988 -9.599 1.00 90.06 91 VAL A C 1
ATOM 632 O O . VAL A 1 91 ? -2.537 10.488 -8.643 1.00 90.06 91 VAL A O 1
ATOM 635 N N . ALA A 1 92 ? -2.187 8.749 -10.032 1.00 89.31 92 ALA A N 1
ATOM 636 C CA . ALA A 1 92 ? -3.170 7.880 -9.400 1.00 89.31 92 ALA A CA 1
ATOM 637 C C . ALA A 1 92 ? -2.833 7.660 -7.922 1.00 89.31 92 ALA A C 1
ATOM 639 O O . ALA A 1 92 ? -3.726 7.779 -7.084 1.00 89.31 92 ALA A O 1
ATOM 640 N N . ALA A 1 93 ? -1.555 7.422 -7.604 1.00 87.69 93 ALA A N 1
ATOM 641 C CA . ALA A 1 93 ? -1.098 7.107 -6.261 1.00 87.69 93 ALA A CA 1
ATOM 642 C C . ALA A 1 93 ? -1.397 8.224 -5.259 1.00 87.69 93 ALA A C 1
ATOM 644 O O . ALA A 1 93 ? -2.110 8.017 -4.278 1.00 87.69 93 ALA A O 1
ATOM 645 N N . TYR A 1 94 ? -0.929 9.439 -5.533 1.00 88.25 94 TYR A N 1
ATOM 646 C CA . TYR A 1 94 ? -1.190 10.563 -4.633 1.00 88.25 94 TYR A CA 1
ATOM 647 C C . TYR A 1 94 ? -2.661 10.988 -4.629 1.00 88.25 94 TYR A C 1
ATOM 649 O O . TYR A 1 94 ? -3.184 11.382 -3.583 1.00 88.25 94 TYR A O 1
ATOM 657 N N . SER A 1 95 ? -3.356 10.857 -5.764 1.00 89.69 95 SER A N 1
ATOM 658 C CA . SER A 1 95 ? -4.783 11.181 -5.841 1.00 89.69 95 SER A CA 1
ATOM 659 C C . SER A 1 95 ? -5.613 10.259 -4.949 1.00 89.69 95 SER A C 1
ATOM 661 O O . SER A 1 95 ? -6.380 10.757 -4.126 1.00 89.69 95 SER A O 1
ATOM 663 N N . TYR A 1 96 ? -5.449 8.932 -5.027 1.00 86.31 96 TYR A N 1
ATOM 664 C CA . TYR A 1 96 ? -6.238 8.036 -4.171 1.00 86.31 96 TYR A CA 1
ATOM 665 C C . TYR A 1 96 ? -5.896 8.214 -2.688 1.00 86.31 96 TYR A C 1
ATOM 667 O O . TYR A 1 96 ? -6.800 8.139 -1.857 1.00 86.31 96 TYR A O 1
ATOM 675 N N . MET A 1 97 ? -4.630 8.490 -2.345 1.00 85.94 97 MET A N 1
ATOM 676 C CA . MET A 1 97 ? -4.218 8.739 -0.957 1.00 85.94 97 MET A CA 1
ATOM 677 C C . MET A 1 97 ? -4.973 9.925 -0.359 1.00 85.94 97 MET A C 1
ATOM 679 O O . MET A 1 97 ? -5.471 9.846 0.762 1.00 85.94 97 MET A O 1
ATOM 683 N N . SER A 1 98 ? -5.136 11.002 -1.132 1.00 86.81 98 SER A N 1
ATOM 684 C CA . SER A 1 98 ? -5.939 12.157 -0.713 1.00 86.81 98 SER A CA 1
ATOM 685 C C . SER A 1 98 ? -7.440 11.862 -0.606 1.00 86.81 98 SER A C 1
ATOM 687 O O . SER A 1 98 ? -8.149 12.546 0.128 1.00 86.81 98 SER A O 1
ATOM 689 N N . LEU A 1 99 ? -7.929 10.825 -1.293 1.00 88.62 99 LEU A N 1
ATOM 690 C CA . LEU A 1 99 ? -9.323 10.381 -1.247 1.00 88.62 99 LEU A CA 1
ATOM 691 C C . LEU A 1 99 ? -9.596 9.379 -0.116 1.00 88.62 99 LEU A C 1
ATOM 693 O O . LEU A 1 99 ? -10.757 9.034 0.111 1.00 88.62 99 LEU A O 1
ATOM 697 N N . VAL A 1 100 ? -8.580 8.937 0.636 1.00 88.50 100 VAL A N 1
ATOM 698 C CA . VAL A 1 100 ? -8.754 8.023 1.782 1.00 88.50 100 VAL A CA 1
ATOM 699 C C . VAL A 1 100 ? -9.806 8.533 2.778 1.00 88.50 100 VAL A C 1
ATOM 701 O O . VAL A 1 100 ? -10.693 7.750 3.118 1.00 88.50 100 VAL A O 1
ATOM 704 N N . PRO A 1 101 ? -9.837 9.820 3.183 1.00 87.31 101 PRO A N 1
ATOM 705 C CA . PRO A 1 101 ? -10.879 10.335 4.078 1.00 87.31 101 PRO A CA 1
ATOM 706 C C . PRO A 1 101 ? -12.299 10.259 3.503 1.00 87.31 101 PRO A C 1
ATOM 708 O O . PRO A 1 101 ? -13.265 10.277 4.260 1.00 87.31 101 PRO A O 1
ATOM 711 N N . LEU A 1 102 ? -12.445 10.175 2.178 1.00 90.56 102 LEU A N 1
ATOM 712 C CA . LEU A 1 102 ? -13.736 10.027 1.510 1.00 90.56 102 LEU A CA 1
ATOM 713 C C . LEU A 1 102 ? -14.135 8.551 1.369 1.00 90.56 102 LEU A C 1
ATOM 715 O O . LEU A 1 102 ? -15.296 8.208 1.578 1.00 90.56 102 LEU A O 1
ATOM 719 N N . ILE A 1 103 ? -13.180 7.680 1.034 1.00 88.12 103 ILE A N 1
ATOM 720 C CA . ILE A 1 103 ? -13.413 6.258 0.735 1.00 88.12 103 ILE A CA 1
ATOM 721 C C . ILE A 1 103 ? -13.472 5.410 2.015 1.00 88.12 103 ILE A C 1
ATOM 723 O O . ILE A 1 103 ? -14.311 4.514 2.136 1.00 88.12 103 ILE A O 1
ATOM 727 N N . GLN A 1 104 ? -12.609 5.688 2.992 1.00 88.06 104 GLN A N 1
ATOM 728 C CA . GLN A 1 104 ? -12.454 4.869 4.194 1.00 88.06 104 GLN A CA 1
ATOM 729 C C . GLN A 1 104 ? -13.695 4.893 5.107 1.00 88.06 104 GLN A C 1
ATOM 731 O O . GLN A 1 104 ? -14.146 3.811 5.495 1.00 88.06 104 GLN A O 1
ATOM 736 N N . PRO A 1 105 ? -14.321 6.045 5.438 1.00 89.94 105 PRO A N 1
ATOM 737 C CA . PRO A 1 105 ? -15.453 6.052 6.367 1.00 89.94 105 PRO A CA 1
ATOM 738 C C . PRO A 1 105 ? -16.695 5.293 5.870 1.00 89.94 105 PRO A C 1
ATOM 740 O O . PRO A 1 105 ? -17.306 4.594 6.682 1.00 89.94 105 PRO A O 1
ATOM 743 N N . PRO A 1 106 ? -17.103 5.372 4.586 1.00 91.56 106 PRO A N 1
ATOM 744 C CA . PRO A 1 106 ? -18.178 4.539 4.046 1.00 91.56 106 PRO A CA 1
ATOM 745 C C . PRO A 1 106 ? -17.889 3.038 4.141 1.00 91.56 106 PRO A C 1
ATOM 747 O O . PRO A 1 106 ? -18.757 2.286 4.583 1.00 91.56 106 PRO A O 1
ATOM 750 N N . ILE A 1 107 ? -16.669 2.605 3.803 1.00 90.69 107 ILE A N 1
ATOM 751 C CA . ILE A 1 107 ? -16.262 1.193 3.892 1.00 90.69 107 ILE A CA 1
ATOM 752 C C . ILE A 1 107 ? -16.298 0.725 5.348 1.00 90.69 107 ILE A C 1
ATOM 754 O O . ILE A 1 107 ? -16.907 -0.299 5.655 1.00 90.69 107 ILE A O 1
ATOM 758 N N . MET A 1 108 ? -15.744 1.507 6.277 1.00 90.25 108 MET A N 1
ATOM 759 C CA . MET A 1 108 ? -15.844 1.201 7.706 1.00 90.25 108 MET A CA 1
ATOM 760 C C . MET A 1 108 ? -17.304 1.112 8.146 1.00 90.25 108 MET A C 1
ATOM 762 O O . MET A 1 108 ? -17.668 0.208 8.895 1.00 90.25 108 MET A O 1
ATOM 766 N N . LYS A 1 109 ? -18.164 2.016 7.660 1.00 89.44 109 LYS A N 1
ATOM 767 C CA . LYS A 1 109 ? -19.589 2.000 7.992 1.00 89.44 109 LYS A CA 1
ATOM 768 C C . LYS A 1 109 ? -20.305 0.740 7.505 1.00 89.44 109 LYS A C 1
ATOM 770 O O . LYS A 1 109 ? -21.234 0.312 8.189 1.00 89.44 109 LYS A O 1
ATOM 775 N N . LEU A 1 110 ? -19.866 0.180 6.379 1.00 92.00 110 LEU A N 1
ATOM 776 C CA . LEU A 1 110 ? -20.434 -1.003 5.739 1.00 92.00 110 LEU A CA 1
ATOM 777 C C . LEU A 1 110 ? -19.979 -2.315 6.397 1.00 92.00 110 LEU A C 1
ATOM 779 O O . LEU A 1 110 ? -20.799 -3.204 6.595 1.00 92.00 110 LEU A O 1
ATOM 783 N N . PHE A 1 111 ? -18.696 -2.428 6.758 1.00 90.00 111 PHE A N 1
ATOM 784 C CA . PHE A 1 111 ? -18.100 -3.688 7.230 1.00 90.00 111 PHE A CA 1
ATOM 785 C C . PHE A 1 111 ? -17.962 -3.820 8.752 1.00 90.00 111 PHE A C 1
ATOM 787 O O . PHE A 1 111 ? -17.594 -4.886 9.234 1.00 90.00 111 PHE A O 1
ATOM 794 N N . THR A 1 112 ? -18.248 -2.772 9.529 1.00 91.00 112 THR A N 1
ATOM 795 C CA . THR A 1 112 ? -18.175 -2.830 11.003 1.00 91.00 112 THR A CA 1
ATOM 796 C C . THR A 1 112 ? -19.528 -2.545 11.637 1.00 91.00 112 THR A C 1
ATOM 798 O O . THR A 1 112 ? -20.310 -1.756 11.105 1.00 91.00 112 THR A O 1
ATOM 801 N N . THR A 1 113 ? -19.815 -3.124 12.802 1.00 91.25 113 THR A N 1
ATOM 802 C CA . THR A 1 113 ? -21.055 -2.834 13.538 1.00 91.25 113 THR A CA 1
ATOM 803 C C . THR A 1 113 ? -20.873 -1.681 14.531 1.00 91.25 113 THR A C 1
ATOM 805 O O . THR A 1 113 ? -19.757 -1.270 14.845 1.00 91.25 113 THR A O 1
ATOM 808 N N . LYS A 1 114 ? -21.977 -1.140 15.073 1.00 89.44 114 LYS A N 1
ATOM 809 C CA . LYS A 1 114 ? -21.901 -0.138 16.157 1.00 89.44 114 LYS A CA 1
ATOM 810 C C . LYS A 1 114 ? -21.207 -0.692 17.407 1.00 89.44 114 LYS A C 1
ATOM 812 O O . LYS A 1 114 ? -20.515 0.065 18.076 1.00 89.44 114 LYS A O 1
ATOM 817 N N . LYS A 1 115 ? -21.379 -1.990 17.690 1.00 88.69 115 LYS A N 1
ATOM 818 C CA . LYS A 1 115 ? -20.763 -2.667 18.835 1.00 88.69 115 LYS A CA 1
ATOM 819 C C . LYS A 1 115 ? -19.241 -2.720 18.687 1.00 88.69 115 LYS A C 1
ATOM 821 O O . LYS A 1 115 ? -18.543 -2.367 19.627 1.00 88.69 115 LYS A O 1
ATOM 826 N N . ASP A 1 116 ? -18.740 -3.062 17.497 1.00 87.00 116 ASP A N 1
ATOM 827 C CA . ASP A 1 116 ? -17.293 -3.138 17.233 1.00 87.00 116 ASP A CA 1
ATOM 828 C C . ASP A 1 116 ? -16.616 -1.765 17.348 1.00 87.00 116 ASP A C 1
ATOM 830 O O . ASP A 1 116 ? -15.519 -1.646 17.883 1.00 87.00 116 ASP A O 1
ATOM 834 N N . ARG A 1 117 ? -17.296 -0.698 16.906 1.00 86.75 117 ARG A N 1
ATOM 835 C CA . ARG A 1 117 ? -16.784 0.685 16.976 1.00 86.75 117 ARG A CA 1
ATOM 836 C C . ARG A 1 117 ? -16.730 1.263 18.392 1.00 86.75 117 ARG A C 1
ATOM 838 O O . ARG A 1 117 ? -16.122 2.310 18.580 1.00 86.75 117 ARG A O 1
ATOM 845 N N . GLN A 1 118 ? -17.403 0.636 19.355 1.00 89.88 118 GLN A N 1
ATOM 846 C CA . GLN A 1 118 ? -17.447 1.071 20.755 1.00 89.88 118 GLN A CA 1
ATOM 847 C C . GLN A 1 118 ? -16.459 0.307 21.646 1.00 89.88 118 GLN A C 1
ATOM 849 O O . GLN A 1 118 ? -16.419 0.549 22.851 1.00 89.88 118 GLN A O 1
ATOM 854 N N . ILE A 1 119 ? -15.673 -0.613 21.079 1.00 87.44 119 ILE A N 1
ATOM 855 C CA . ILE A 1 119 ? -14.646 -1.342 21.823 1.00 87.44 119 ILE A CA 1
ATOM 856 C C . ILE A 1 119 ? -13.585 -0.343 22.296 1.00 87.44 119 ILE A C 1
ATOM 858 O O . ILE A 1 119 ? -12.954 0.343 21.492 1.00 87.44 119 ILE A O 1
ATOM 862 N N . VAL A 1 120 ? -13.397 -0.260 23.614 1.00 83.19 120 VAL A N 1
ATOM 863 C CA . VAL A 1 120 ? -12.351 0.567 24.221 1.00 83.19 120 VAL A CA 1
ATOM 864 C C . VAL A 1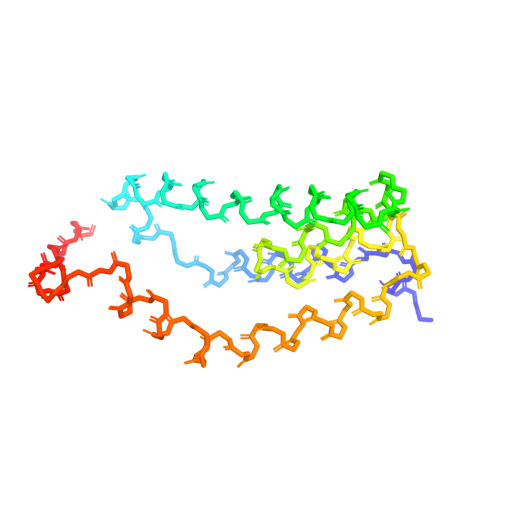 120 ? -11.012 -0.122 23.994 1.00 83.19 120 VAL A C 1
ATOM 866 O O . VAL A 1 120 ? -10.805 -1.252 24.434 1.00 83.19 120 VAL A O 1
ATOM 869 N N . MET A 1 121 ? -10.107 0.557 23.295 1.00 80.19 121 MET A N 1
ATOM 870 C CA . MET A 1 121 ? -8.734 0.091 23.142 1.00 80.19 121 MET A CA 1
ATOM 871 C C . MET A 1 121 ? -7.993 0.350 24.454 1.00 80.19 121 MET A C 1
ATOM 873 O O . MET A 1 121 ? -7.827 1.502 24.854 1.00 80.19 121 MET A O 1
ATOM 877 N N . GLU A 1 122 ? -7.580 -0.716 25.138 1.00 76.50 122 GLU A N 1
ATOM 878 C CA . GLU A 1 122 ? -6.762 -0.599 26.345 1.00 76.50 122 GLU A CA 1
ATOM 879 C C . GLU A 1 122 ? -5.415 0.047 26.005 1.00 76.50 122 GLU A C 1
ATOM 881 O O . GLU A 1 122 ? -4.811 -0.252 24.969 1.00 76.50 122 GLU A O 1
ATOM 886 N N . GLN A 1 123 ? -4.942 0.945 26.872 1.00 59.84 123 GLN A N 1
ATOM 887 C CA . GLN A 1 123 ? -3.612 1.520 26.728 1.00 59.84 123 GLN A CA 1
ATOM 888 C C . GLN A 1 123 ? -2.580 0.406 26.863 1.00 59.84 123 GLN A C 1
ATOM 890 O O . GLN A 1 123 ? -2.453 -0.245 27.901 1.00 59.84 123 GLN A O 1
ATOM 895 N N . LEU A 1 124 ? -1.853 0.183 25.777 1.00 63.03 124 LEU A N 1
ATOM 896 C CA . LEU A 1 124 ? -0.759 -0.762 25.761 1.00 63.03 124 LEU A CA 1
ATOM 897 C C . LEU A 1 124 ? 0.388 -0.152 26.584 1.00 63.03 124 LEU A C 1
ATOM 899 O O . LEU A 1 124 ? 0.601 1.056 26.543 1.00 63.03 124 LEU A O 1
ATOM 903 N N . ARG A 1 125 ? 1.005 -0.996 27.416 1.00 62.31 125 ARG A N 1
ATOM 904 C CA . ARG A 1 125 ? 1.853 -0.665 28.581 1.00 62.31 125 ARG A CA 1
ATOM 905 C C . ARG A 1 125 ? 2.934 0.406 28.315 1.00 62.31 125 ARG A C 1
ATOM 907 O O . ARG A 1 125 ? 3.354 0.573 27.180 1.00 62.31 125 ARG A O 1
ATOM 914 N N . H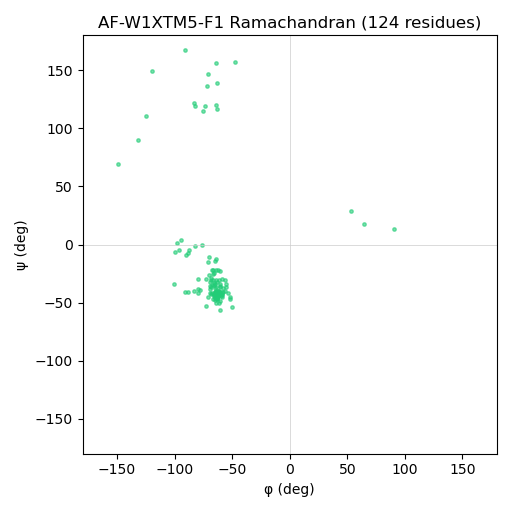IS A 1 126 ? 3.349 1.040 29.424 1.00 52.78 126 HIS A N 1
ATOM 915 C CA . HIS A 1 126 ? 4.386 2.073 29.615 1.00 52.78 126 HIS A CA 1
ATOM 916 C C . HIS A 1 126 ? 5.487 2.186 28.558 1.00 52.78 126 HIS A C 1
ATOM 918 O O . HIS A 1 126 ? 6.126 1.150 28.268 1.00 52.78 126 HIS A O 1
#

Organism: NCBI:txid408170

Solvent-accessible surface area (backbone atoms only — not comparable to full-atom values): 7076 Å² total; per-residue (Å²): 120,66,55,74,78,66,59,50,54,52,61,53,51,50,50,51,54,57,73,71,54,79,55,64,71,50,70,54,41,58,70,54,54,55,55,55,57,58,51,44,50,39,18,57,53,38,20,53,51,32,43,73,74,68,42,52,72,47,46,10,49,30,54,4,39,48,39,54,81,41,56,60,60,26,45,55,44,9,61,74,52,26,58,90,47,30,67,61,49,46,54,51,37,57,50,52,62,71,39,39,82,69,54,47,57,57,51,51,62,72,78,48,54,77,68,67,75,65,62,79,79,75,82,58,72,136

InterPro domains:
  IPR005661 Na+-transporting methylmalonyl-CoA/oxaloacetate decarboxylase, beta subunit [PF03977] (3-125)
  IPR005661 Na+-transporting methylmalonyl-CoA/oxaloacetate decarboxylase, beta subunit [PTHR35806] (3-125)
  IPR005661 Na+-transporting methylmalonyl-CoA/oxaloacetate decarboxylase, beta subunit [TIGR01109] (2-125)